Protein AF-A0A5M6DE57-F1 (afdb_monomer)

Structure (mmCIF, N/CA/C/O backbone):
data_AF-A0A5M6DE57-F1
#
_entry.id   AF-A0A5M6DE57-F1
#
loop_
_atom_site.group_PDB
_atom_site.id
_atom_site.type_symbol
_atom_site.label_atom_id
_atom_site.label_alt_id
_atom_site.label_comp_id
_atom_site.label_asym_id
_atom_site.label_entity_id
_atom_site.label_seq_id
_atom_site.pdbx_PDB_ins_code
_atom_site.Cartn_x
_atom_site.Cartn_y
_atom_site.Cartn_z
_atom_site.occupancy
_atom_site.B_iso_or_equiv
_atom_site.auth_seq_id
_atom_site.auth_comp_id
_atom_site.auth_asym_id
_atom_site.auth_atom_id
_atom_site.pdbx_PDB_model_num
ATOM 1 N N . MET A 1 1 ? -2.656 3.509 -21.175 1.00 45.12 1 MET A N 1
ATOM 2 C CA . MET A 1 1 ? -3.261 4.315 -20.098 1.00 45.12 1 MET A CA 1
ATOM 3 C C . MET A 1 1 ? -2.292 5.443 -19.796 1.00 45.12 1 MET A C 1
ATOM 5 O O . MET A 1 1 ? -1.162 5.148 -19.448 1.00 45.12 1 MET A O 1
ATOM 9 N N . SER A 1 2 ? -2.658 6.703 -20.026 1.00 49.31 2 SER A N 1
ATOM 10 C CA . SER A 1 2 ? -1.842 7.849 -19.600 1.00 49.31 2 SER A CA 1
ATOM 11 C C . SER A 1 2 ? -2.349 8.304 -18.232 1.00 49.31 2 SER A C 1
ATOM 13 O O . SER A 1 2 ? -3.109 9.267 -18.145 1.00 49.31 2 SER A O 1
ATOM 15 N N . GLY A 1 3 ? -2.027 7.536 -17.189 1.00 55.81 3 GLY A N 1
ATOM 16 C CA . GLY A 1 3 ? -2.206 8.003 -15.816 1.00 55.81 3 GLY A CA 1
ATOM 17 C C . GLY A 1 3 ? -1.239 9.155 -15.557 1.00 55.81 3 GLY A C 1
ATOM 18 O O . GLY A 1 3 ? -0.131 9.168 -16.098 1.00 55.81 3 GLY A O 1
ATOM 19 N N . GLU A 1 4 ? -1.662 10.146 -14.780 1.00 71.19 4 GLU A N 1
ATOM 20 C CA . GLU A 1 4 ? -0.727 11.144 -14.270 1.00 71.19 4 GLU A CA 1
ATOM 21 C C . GLU A 1 4 ? 0.318 10.423 -13.404 1.00 71.19 4 GLU A C 1
ATOM 23 O O . GLU A 1 4 ? -0.006 9.556 -12.593 1.00 71.19 4 GLU A O 1
ATOM 28 N N . TYR A 1 5 ? 1.597 10.714 -13.638 1.00 80.94 5 TYR A N 1
ATOM 29 C CA . TYR A 1 5 ? 2.682 10.108 -12.875 1.00 80.94 5 TYR A CA 1
ATOM 30 C C . TYR A 1 5 ? 2.663 10.639 -11.437 1.00 80.94 5 TYR A C 1
ATOM 32 O O . TYR A 1 5 ? 2.734 11.852 -11.219 1.00 80.94 5 TYR A O 1
ATOM 40 N N . HIS A 1 6 ? 2.615 9.738 -10.453 1.00 84.69 6 HIS A N 1
ATOM 41 C CA . HIS A 1 6 ? 2.599 10.084 -9.028 1.00 84.69 6 HIS A CA 1
ATOM 42 C C . HIS A 1 6 ? 3.689 9.373 -8.216 1.00 84.69 6 HIS A C 1
ATOM 44 O O . HIS A 1 6 ? 3.576 9.263 -6.992 1.00 84.69 6 HIS A O 1
ATOM 50 N N . GLY A 1 7 ? 4.772 8.950 -8.873 1.00 89.31 7 GLY A N 1
ATOM 51 C CA . GLY A 1 7 ? 5.960 8.411 -8.209 1.00 89.31 7 GLY A CA 1
ATOM 52 C C . GLY A 1 7 ? 6.068 6.891 -8.207 1.00 89.31 7 GLY A C 1
ATOM 53 O O . GLY A 1 7 ? 6.977 6.376 -7.565 1.00 89.31 7 GLY A O 1
ATOM 54 N N . TRP A 1 8 ? 5.143 6.182 -8.861 1.00 94.19 8 TRP A N 1
ATOM 55 C CA . TRP A 1 8 ? 5.305 4.756 -9.122 1.00 94.19 8 TRP A CA 1
ATOM 56 C C . TRP A 1 8 ? 5.952 4.564 -10.488 1.00 94.19 8 TRP A C 1
ATOM 58 O O . TRP A 1 8 ? 5.371 4.961 -11.503 1.00 94.19 8 TRP A O 1
ATOM 68 N N . ASP A 1 9 ? 7.122 3.940 -10.489 1.00 93.75 9 ASP A N 1
ATOM 69 C CA . ASP A 1 9 ? 7.890 3.596 -11.681 1.00 93.75 9 ASP A CA 1
ATOM 70 C C . ASP A 1 9 ? 7.661 2.125 -12.046 1.00 93.75 9 ASP A C 1
ATOM 72 O O . ASP A 1 9 ? 7.670 1.255 -11.175 1.00 93.75 9 ASP A O 1
ATOM 76 N N . GLU A 1 10 ? 7.434 1.847 -13.329 1.00 93.75 10 GLU A N 1
ATOM 77 C CA . GLU A 1 10 ? 7.250 0.487 -13.841 1.00 93.75 10 GLU A CA 1
ATOM 78 C C . GLU A 1 10 ? 8.607 -0.226 -13.955 1.00 93.75 10 GLU A C 1
ATOM 80 O O . GLU A 1 10 ? 9.536 0.254 -14.609 1.00 93.75 10 GLU A O 1
ATOM 85 N N . GLU A 1 11 ? 8.714 -1.397 -13.334 1.00 92.25 11 GLU A N 1
ATOM 86 C CA . GLU A 1 11 ? 9.887 -2.266 -13.338 1.00 92.25 11 GLU A CA 1
ATOM 87 C C . GLU A 1 11 ? 9.487 -3.699 -13.730 1.00 92.25 11 GLU A C 1
ATOM 89 O O . GLU A 1 11 ? 9.280 -4.582 -12.890 1.00 92.25 11 GLU A O 1
ATOM 94 N N . GLY A 1 12 ? 9.383 -3.945 -15.039 1.00 89.75 12 GLY A N 1
ATOM 95 C CA . GLY A 1 12 ? 8.921 -5.231 -15.564 1.00 89.75 12 GLY A CA 1
ATOM 96 C C . GLY A 1 12 ? 7.452 -5.461 -15.214 1.00 89.75 12 GLY A C 1
ATOM 97 O O . GLY A 1 12 ? 6.614 -4.631 -15.538 1.00 89.75 12 GLY A O 1
ATOM 98 N N . ASP A 1 13 ? 7.147 -6.565 -14.532 1.00 89.56 13 ASP A N 1
ATOM 99 C CA . ASP A 1 13 ? 5.774 -6.888 -14.107 1.00 89.56 13 ASP A CA 1
ATOM 100 C C . ASP A 1 13 ? 5.357 -6.197 -12.791 1.00 89.56 13 ASP A C 1
ATOM 102 O O . ASP A 1 13 ? 4.237 -6.384 -12.310 1.00 89.56 13 ASP A O 1
ATOM 106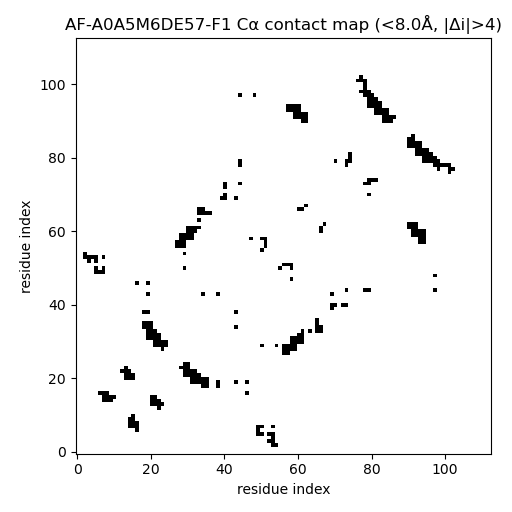 N N . HIS A 1 14 ? 6.258 -5.417 -12.186 1.00 94.06 14 HIS A N 1
ATOM 107 C CA . HIS A 1 14 ? 6.038 -4.736 -10.912 1.00 94.06 14 HIS A CA 1
ATOM 108 C C . HIS A 1 14 ? 6.131 -3.223 -11.074 1.00 94.06 14 HIS A C 1
ATOM 110 O O . HIS A 1 14 ? 6.615 -2.697 -12.071 1.00 94.06 14 HIS A O 1
ATOM 116 N N . TRP A 1 15 ? 5.680 -2.523 -10.047 1.00 95.88 15 TRP A N 1
ATOM 117 C CA . TRP A 1 15 ? 5.806 -1.089 -9.887 1.00 95.88 15 TRP A CA 1
ATOM 118 C C . TRP A 1 15 ? 6.510 -0.802 -8.570 1.00 95.88 15 TRP A C 1
ATOM 120 O O . TRP A 1 15 ? 6.297 -1.502 -7.573 1.00 95.88 15 TRP A O 1
ATOM 130 N N . ARG A 1 16 ? 7.325 0.250 -8.548 1.00 95.75 16 ARG A N 1
ATOM 131 C CA . ARG A 1 16 ? 8.080 0.648 -7.364 1.00 95.75 16 ARG A CA 1
ATOM 132 C C . ARG A 1 16 ? 7.848 2.110 -7.001 1.00 95.75 16 ARG A C 1
ATOM 134 O O . ARG A 1 16 ? 7.873 2.982 -7.861 1.00 95.75 16 ARG A O 1
ATOM 141 N N . PHE A 1 17 ? 7.653 2.367 -5.710 1.00 94.94 17 PHE A N 1
ATOM 142 C CA . PHE A 1 17 ? 7.647 3.696 -5.098 1.00 94.94 17 PHE A CA 1
ATOM 143 C C . PHE A 1 17 ? 8.662 3.694 -3.954 1.00 94.94 17 PHE A C 1
ATOM 145 O O . PHE A 1 17 ? 8.385 3.171 -2.874 1.00 94.94 17 PHE A O 1
ATOM 152 N N . ALA A 1 18 ? 9.846 4.269 -4.176 1.00 92.12 18 ALA A N 1
ATOM 153 C CA . ALA A 1 18 ? 10.985 4.112 -3.263 1.00 92.12 18 ALA A CA 1
ATOM 154 C C . ALA A 1 18 ? 11.248 2.621 -2.951 1.00 92.12 18 ALA A C 1
ATOM 156 O O . ALA A 1 18 ? 11.539 1.870 -3.873 1.00 92.12 18 ALA A O 1
ATOM 157 N N . ASP A 1 19 ? 11.114 2.178 -1.699 1.00 93.25 19 ASP A N 1
ATOM 158 C CA . ASP A 1 19 ? 11.299 0.768 -1.311 1.00 93.25 19 ASP A CA 1
ATOM 159 C C . ASP A 1 19 ? 10.004 -0.064 -1.381 1.00 93.25 19 ASP A C 1
ATOM 161 O O . ASP A 1 19 ? 10.026 -1.270 -1.142 1.00 93.25 19 ASP A O 1
ATOM 165 N N . VAL A 1 20 ? 8.867 0.567 -1.697 1.00 95.75 20 VAL A N 1
ATOM 166 C CA . VAL A 1 20 ? 7.558 -0.093 -1.762 1.00 95.75 20 VAL A CA 1
ATOM 167 C C . VAL A 1 20 ? 7.379 -0.741 -3.128 1.00 95.75 20 VAL A C 1
ATOM 169 O O . VAL A 1 20 ? 7.532 -0.080 -4.155 1.00 95.75 20 VAL A O 1
ATOM 172 N N . VAL A 1 21 ? 7.002 -2.016 -3.135 1.00 96.44 21 VAL A N 1
ATOM 173 C CA . VAL A 1 21 ? 6.741 -2.806 -4.340 1.00 96.44 21 VAL A CA 1
ATOM 174 C C . VAL A 1 21 ? 5.261 -3.158 -4.412 1.00 96.44 21 VAL A C 1
ATOM 176 O O . VAL A 1 21 ? 4.642 -3.562 -3.423 1.00 96.44 21 VAL A O 1
ATOM 179 N N . GLY A 1 22 ? 4.690 -3.007 -5.600 1.00 95.88 22 GLY A N 1
ATOM 180 C CA . GLY A 1 22 ? 3.334 -3.436 -5.893 1.00 95.88 22 GLY A CA 1
ATOM 181 C C . GLY A 1 22 ? 3.181 -3.866 -7.340 1.00 95.88 22 GLY A C 1
ATOM 182 O O . GLY A 1 22 ? 4.106 -3.755 -8.142 1.00 95.88 22 GLY A O 1
ATOM 183 N N . ARG A 1 23 ? 2.000 -4.363 -7.681 1.00 95.25 23 ARG A N 1
ATOM 184 C CA . ARG A 1 23 ? 1.666 -4.785 -9.039 1.00 95.25 23 ARG A CA 1
ATOM 185 C C . ARG A 1 23 ? 0.161 -4.727 -9.288 1.00 95.25 23 ARG A C 1
ATOM 187 O O . ARG A 1 23 ? -0.621 -4.828 -8.340 1.00 95.25 23 ARG A O 1
ATOM 194 N N . PRO A 1 24 ? -0.266 -4.656 -10.555 1.00 93.12 24 PRO A N 1
ATOM 195 C CA . PRO A 1 24 ? -1.644 -4.951 -10.916 1.00 93.12 24 PRO A CA 1
ATOM 196 C C . PRO A 1 24 ? -2.039 -6.373 -10.481 1.00 93.12 24 PRO A C 1
ATOM 198 O O . PRO A 1 24 ? -1.274 -7.337 -10.619 1.00 93.12 24 PRO A O 1
ATOM 201 N N . HIS A 1 25 ? -3.249 -6.512 -9.953 1.00 90.44 25 HIS A N 1
ATOM 202 C CA . HIS A 1 25 ? -3.825 -7.769 -9.496 1.00 90.44 25 HIS A CA 1
ATOM 203 C C . HIS A 1 25 ? -5.276 -7.888 -9.983 1.00 90.44 25 HIS A C 1
ATOM 205 O O . HIS A 1 25 ? -6.181 -7.215 -9.503 1.00 90.44 25 HIS A O 1
ATOM 211 N N . GLY A 1 26 ? -5.524 -8.757 -10.962 1.00 84.69 26 GLY A N 1
ATOM 212 C CA . GLY A 1 26 ? -6.848 -8.854 -11.581 1.00 84.69 26 GLY A CA 1
ATOM 213 C C . GLY A 1 26 ? -7.208 -7.607 -12.398 1.00 84.69 26 GLY A C 1
ATOM 214 O O . GLY A 1 26 ? -6.337 -6.978 -12.990 1.00 84.69 26 GLY A O 1
ATOM 215 N N . GLU A 1 27 ? -8.501 -7.283 -12.480 1.00 81.00 27 GLU A N 1
ATOM 216 C CA . GLU A 1 27 ? -9.001 -6.263 -13.418 1.00 81.00 27 GLU A CA 1
ATOM 217 C C . GLU A 1 27 ? -9.030 -4.830 -12.864 1.00 81.00 27 GLU A C 1
ATOM 219 O O . GLU A 1 27 ? -9.155 -3.886 -13.641 1.00 81.00 27 GLU A O 1
ATOM 224 N N . SER A 1 28 ? -9.010 -4.627 -11.542 1.00 89.12 28 SER A N 1
ATOM 225 C CA . SER A 1 28 ? -9.190 -3.286 -10.944 1.00 89.12 28 SER A CA 1
ATOM 226 C C . SER A 1 28 ? -8.611 -3.163 -9.531 1.00 89.12 28 SER A C 1
ATOM 228 O O . SER A 1 28 ? -9.178 -2.461 -8.680 1.00 89.12 28 SER A O 1
ATOM 230 N N . VAL A 1 29 ? -7.532 -3.896 -9.256 1.00 92.69 29 VAL A N 1
ATOM 231 C CA . VAL A 1 29 ? -6.821 -3.838 -7.980 1.00 92.69 29 VAL A CA 1
ATOM 232 C C . VAL A 1 29 ? -5.341 -3.618 -8.243 1.00 92.69 29 VAL A C 1
ATOM 234 O O . VAL A 1 29 ? -4.709 -4.386 -8.964 1.00 92.69 29 VAL A O 1
ATOM 237 N 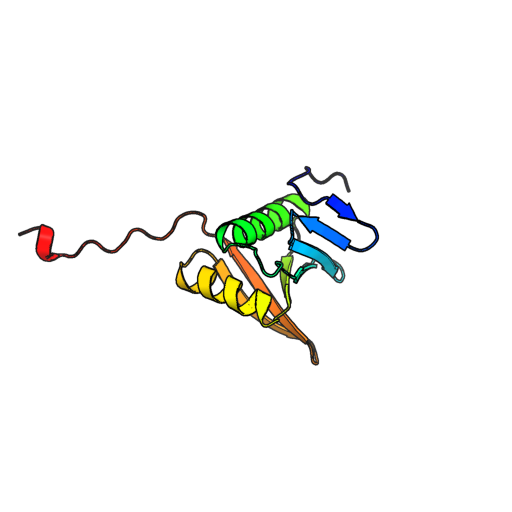N . PHE A 1 30 ? -4.771 -2.633 -7.560 1.00 95.06 30 PHE A N 1
ATOM 238 C CA . PHE A 1 30 ? -3.334 -2.511 -7.409 1.00 95.06 30 PHE A CA 1
ATOM 239 C C . PHE A 1 30 ? -2.936 -3.065 -6.039 1.00 95.06 30 PHE A C 1
ATOM 241 O O . PHE A 1 30 ? -3.350 -2.552 -4.994 1.00 95.06 30 PHE A O 1
ATOM 248 N N . LEU A 1 31 ? -2.157 -4.143 -6.050 1.00 95.94 31 LEU A N 1
ATOM 249 C CA . LEU A 1 31 ? -1.731 -4.866 -4.861 1.00 95.94 31 LEU A CA 1
ATOM 250 C C . LEU A 1 31 ? -0.344 -4.390 -4.437 1.00 95.94 31 LEU A C 1
ATOM 252 O O . LEU A 1 31 ? 0.621 -4.534 -5.183 1.00 95.94 31 LEU A O 1
ATOM 256 N N . ILE A 1 32 ? -0.233 -3.868 -3.220 1.00 96.81 32 ILE A N 1
ATOM 257 C CA . ILE A 1 32 ? 1.048 -3.617 -2.562 1.00 96.81 32 ILE A CA 1
ATOM 258 C C . ILE A 1 32 ? 1.501 -4.918 -1.903 1.00 96.81 32 ILE A C 1
ATOM 260 O O . ILE A 1 32 ? 0.828 -5.456 -1.018 1.00 96.81 32 ILE A O 1
ATOM 264 N N . GLU A 1 33 ? 2.652 -5.414 -2.333 1.00 95.69 33 GLU A N 1
ATOM 265 C CA . GLU A 1 33 ? 3.189 -6.702 -1.901 1.00 95.69 33 GLU A CA 1
ATOM 266 C C . GLU A 1 33 ? 4.133 -6.541 -0.714 1.00 95.69 33 GLU A C 1
ATOM 268 O O . GLU A 1 33 ? 4.037 -7.280 0.267 1.00 95.69 33 GLU A O 1
ATOM 273 N N . ASP A 1 34 ? 4.993 -5.524 -0.757 1.00 95.56 34 ASP A N 1
ATOM 274 C CA . ASP A 1 34 ? 5.958 -5.241 0.300 1.00 95.56 34 ASP A CA 1
ATOM 275 C C . ASP A 1 34 ? 6.181 -3.736 0.435 1.00 95.56 34 ASP A C 1
ATOM 277 O O . ASP A 1 34 ? 6.450 -3.039 -0.542 1.00 95.56 34 ASP A O 1
ATOM 281 N N . PHE A 1 35 ? 6.085 -3.221 1.660 1.00 94.69 35 PHE A N 1
ATOM 282 C CA . PHE A 1 35 ? 6.493 -1.851 1.956 1.00 94.69 35 PHE A CA 1
ATOM 283 C C . PHE A 1 35 ? 8.005 -1.685 2.102 1.00 94.69 35 PHE A C 1
ATOM 285 O O . PHE A 1 35 ? 8.468 -0.551 2.044 1.00 94.69 35 PHE A O 1
ATOM 292 N N . GLY A 1 36 ? 8.765 -2.755 2.330 1.00 91.19 36 GLY A N 1
ATOM 293 C CA . GLY A 1 36 ? 10.190 -2.699 2.642 1.00 91.19 36 GLY A CA 1
ATOM 294 C C . GLY A 1 36 ? 10.473 -2.484 4.136 1.00 91.19 36 GLY A C 1
ATOM 295 O O . GLY A 1 36 ? 9.737 -1.812 4.866 1.00 91.19 36 GLY A O 1
ATOM 296 N N . GLY A 1 37 ? 11.572 -3.069 4.623 1.00 88.12 37 GLY A N 1
ATOM 297 C CA . GLY A 1 37 ? 11.872 -3.161 6.060 1.00 88.12 37 GLY A CA 1
ATOM 298 C C . GLY A 1 37 ? 12.150 -1.823 6.761 1.00 88.12 37 GLY A C 1
ATOM 299 O O . GLY A 1 37 ? 11.804 -1.657 7.940 1.00 88.12 37 GLY A O 1
ATOM 300 N N . GLU A 1 38 ? 12.737 -0.863 6.042 1.00 89.69 38 GLU A N 1
ATOM 301 C CA . GLU A 1 38 ? 13.126 0.458 6.562 1.00 89.69 38 GLU A CA 1
ATOM 302 C C . GLU A 1 38 ? 12.056 1.540 6.350 1.00 89.69 38 GLU A C 1
ATOM 304 O O . GLU A 1 38 ? 12.180 2.660 6.853 1.00 89.69 38 GLU A O 1
ATOM 309 N N . THR A 1 39 ? 10.957 1.199 5.678 1.00 93.50 39 THR A N 1
ATOM 310 C CA . THR A 1 39 ? 9.893 2.146 5.352 1.00 93.50 39 THR A CA 1
ATOM 311 C C . THR A 1 39 ? 9.188 2.655 6.601 1.00 93.50 39 THR A C 1
ATOM 313 O O . THR A 1 39 ? 8.689 1.900 7.442 1.00 93.50 39 THR A O 1
ATOM 316 N N . SER A 1 40 ? 9.112 3.979 6.728 1.00 93.25 40 SER A N 1
ATOM 317 C CA . SER A 1 40 ? 8.363 4.631 7.801 1.00 93.25 40 SER A CA 1
ATOM 318 C C . SER A 1 40 ? 6.852 4.632 7.520 1.00 93.25 40 SER A C 1
ATOM 320 O O . SER A 1 40 ? 6.435 4.629 6.360 1.00 93.25 40 SER A O 1
ATOM 322 N N . PRO A 1 41 ? 5.990 4.759 8.551 1.00 92.81 41 PRO A N 1
ATOM 323 C CA . PRO A 1 41 ? 4.542 4.856 8.344 1.00 92.81 41 PRO A CA 1
ATOM 324 C C . PRO A 1 41 ? 4.131 5.981 7.382 1.00 92.81 41 PRO A C 1
ATOM 326 O O . PRO A 1 41 ? 3.210 5.814 6.592 1.00 92.81 41 PRO A O 1
ATOM 329 N N . ARG A 1 42 ? 4.830 7.126 7.399 1.00 91.56 42 ARG A N 1
ATOM 330 C CA . ARG A 1 42 ? 4.538 8.235 6.476 1.00 91.56 42 ARG A CA 1
ATOM 331 C C . ARG A 1 42 ? 4.886 7.903 5.028 1.00 91.56 42 ARG A C 1
ATOM 333 O O . ARG A 1 42 ? 4.132 8.290 4.144 1.00 91.56 42 ARG A O 1
ATOM 340 N N . GLN A 1 43 ? 6.000 7.212 4.793 1.00 94.00 43 GLN A N 1
ATOM 341 C CA . GLN A 1 43 ? 6.371 6.760 3.451 1.00 94.00 43 GLN A CA 1
ATOM 342 C C . GLN A 1 43 ? 5.362 5.735 2.931 1.00 94.00 43 GLN A C 1
ATOM 344 O O . GLN A 1 43 ? 4.869 5.904 1.822 1.00 94.00 43 GLN A O 1
ATOM 349 N N . ALA A 1 44 ? 4.961 4.764 3.761 1.00 94.69 44 ALA A N 1
ATOM 350 C CA . ALA A 1 44 ? 3.908 3.809 3.413 1.00 94.69 44 ALA A CA 1
ATOM 351 C C . ALA A 1 44 ? 2.583 4.513 3.066 1.00 94.69 44 ALA A C 1
ATOM 353 O O . ALA A 1 44 ? 1.969 4.218 2.044 1.00 94.69 44 ALA A O 1
ATOM 354 N N . LEU A 1 45 ? 2.171 5.508 3.863 1.00 94.56 45 LEU A N 1
ATOM 355 C CA . LEU A 1 45 ? 0.979 6.311 3.578 1.00 94.56 45 LEU A CA 1
ATOM 356 C C . LEU A 1 45 ? 1.096 7.072 2.250 1.00 94.56 45 LEU A C 1
ATOM 358 O O . LEU A 1 45 ? 0.135 7.116 1.486 1.00 94.56 45 LEU A O 1
ATOM 362 N N . SER A 1 46 ? 2.267 7.653 1.971 1.00 94.62 46 SER A N 1
ATOM 363 C CA . SER A 1 46 ? 2.536 8.352 0.712 1.00 94.62 46 SER A CA 1
ATOM 364 C C . SER A 1 46 ? 2.453 7.406 -0.481 1.00 94.62 46 SER A C 1
ATOM 366 O O . SER A 1 46 ? 1.822 7.760 -1.469 1.00 94.62 46 SER A O 1
ATOM 368 N N . ALA A 1 47 ? 3.026 6.205 -0.376 1.00 95.62 47 ALA A N 1
ATOM 369 C CA . ALA A 1 47 ? 2.972 5.200 -1.432 1.00 95.62 47 ALA A CA 1
ATOM 370 C C . ALA A 1 47 ? 1.524 4.782 -1.730 1.00 95.62 47 ALA A C 1
ATOM 372 O O . ALA A 1 47 ? 1.118 4.780 -2.891 1.00 95.62 47 ALA A O 1
ATOM 373 N N . ILE A 1 48 ? 0.717 4.529 -0.688 1.00 95.12 48 ILE A N 1
ATOM 374 C CA . ILE A 1 48 ? -0.719 4.227 -0.825 1.00 95.12 48 ILE A CA 1
ATOM 375 C C . ILE A 1 48 ? -1.449 5.379 -1.526 1.00 95.12 48 ILE A C 1
ATOM 377 O O . ILE A 1 48 ? -2.183 5.147 -2.480 1.00 95.12 48 ILE A O 1
ATOM 381 N N . MET A 1 49 ? -1.250 6.625 -1.088 1.00 93.81 49 MET A N 1
ATOM 382 C CA . MET A 1 49 ? -1.909 7.787 -1.699 1.00 93.81 49 MET A CA 1
ATOM 383 C C . MET A 1 49 ? -1.511 7.980 -3.162 1.00 93.81 49 MET A C 1
ATOM 385 O O . MET A 1 49 ? -2.372 8.235 -4.002 1.00 93.81 49 MET A O 1
ATOM 389 N N . SER A 1 50 ? -0.220 7.846 -3.463 1.00 94.31 50 SER A N 1
ATOM 390 C CA . SER A 1 50 ? 0.297 7.904 -4.827 1.00 94.31 50 SER A CA 1
ATOM 391 C C . SER A 1 50 ? -0.279 6.787 -5.693 1.00 94.31 50 SER A C 1
ATOM 393 O O . SER A 1 50 ? -0.654 7.051 -6.831 1.00 94.31 50 SER A O 1
ATOM 395 N N . ALA A 1 51 ? -0.430 5.573 -5.154 1.00 93.50 51 ALA A N 1
ATOM 396 C CA . ALA A 1 51 ? -1.046 4.458 -5.873 1.00 93.50 51 ALA A CA 1
ATOM 397 C C . ALA A 1 51 ? -2.525 4.744 -6.174 1.00 93.50 51 ALA A C 1
ATOM 399 O O . ALA A 1 51 ? -2.966 4.595 -7.312 1.00 93.50 51 ALA A O 1
ATOM 400 N N . MET A 1 52 ? -3.278 5.238 -5.181 1.00 91.62 52 MET A N 1
ATOM 401 C CA . MET A 1 52 ? -4.680 5.639 -5.361 1.00 91.62 52 MET A CA 1
ATOM 402 C C . MET A 1 52 ? -4.839 6.706 -6.455 1.00 91.62 52 MET A C 1
ATOM 404 O O . MET A 1 52 ? -5.809 6.665 -7.207 1.00 91.62 52 MET A O 1
ATOM 408 N N . ALA A 1 53 ? -3.905 7.658 -6.543 1.00 90.75 53 ALA A N 1
ATOM 409 C CA . ALA A 1 53 ? -3.933 8.715 -7.551 1.00 90.75 53 ALA A CA 1
ATOM 410 C C . ALA A 1 53 ? -3.558 8.206 -8.955 1.00 90.75 53 ALA A C 1
ATOM 412 O O . ALA A 1 53 ? -4.244 8.533 -9.922 1.00 90.75 53 ALA A O 1
ATOM 413 N N . GLN A 1 54 ? -2.501 7.392 -9.060 1.00 91.50 54 GLN A N 1
ATOM 414 C CA . GLN A 1 54 ? -1.939 6.938 -10.338 1.00 91.50 54 GLN A CA 1
ATOM 415 C C . GLN A 1 54 ? -2.781 5.874 -11.023 1.00 91.50 54 GLN A C 1
ATOM 417 O O . GLN A 1 54 ? -3.022 5.969 -12.225 1.00 91.50 54 GLN A O 1
ATOM 422 N N . PHE A 1 55 ? -3.235 4.875 -10.270 1.00 88.94 55 PHE A N 1
ATOM 423 C CA . PHE A 1 55 ? -3.946 3.739 -10.848 1.00 88.94 55 PHE A CA 1
ATOM 424 C C . PHE A 1 55 ? -5.458 3.955 -10.854 1.00 88.94 55 PHE A C 1
ATOM 426 O O . PHE A 1 55 ? -6.145 3.379 -11.685 1.00 88.94 55 PHE A O 1
ATOM 433 N N . GLN A 1 56 ? -5.988 4.804 -9.961 1.00 85.44 56 GLN A N 1
ATOM 434 C CA . GLN A 1 56 ? -7.437 5.011 -9.780 1.00 85.44 56 GLN A CA 1
ATOM 435 C C . GLN A 1 56 ? -8.212 3.700 -9.524 1.00 85.44 56 GLN A C 1
ATOM 437 O O . GLN A 1 56 ? -9.432 3.631 -9.673 1.00 85.44 56 GLN A O 1
ATOM 442 N N . GLU A 1 57 ? -7.487 2.665 -9.105 1.00 85.50 57 GLU A N 1
ATOM 443 C CA . GLU A 1 57 ? -7.966 1.326 -8.797 1.00 85.50 57 GLU A CA 1
ATOM 444 C C . GLU A 1 57 ? -8.169 1.155 -7.290 1.00 85.50 57 GLU A C 1
ATOM 446 O O . GLU A 1 57 ? -7.798 2.005 -6.470 1.00 85.50 57 GLU A O 1
ATOM 451 N N . ARG A 1 58 ? -8.766 0.024 -6.900 1.00 91.06 58 ARG A N 1
ATOM 452 C CA . ARG A 1 58 ? -8.783 -0.375 -5.492 1.00 91.06 58 ARG A CA 1
ATOM 453 C C . ARG A 1 58 ? -7.361 -0.717 -5.076 1.00 91.06 58 ARG A C 1
ATOM 455 O O . ARG A 1 58 ? -6.666 -1.424 -5.793 1.00 91.06 58 ARG A O 1
ATOM 462 N N . ILE A 1 59 ? -6.937 -0.229 -3.918 1.00 95.38 59 ILE A N 1
ATOM 463 C CA . ILE A 1 59 ? -5.626 -0.582 -3.378 1.00 95.38 59 ILE A CA 1
ATOM 464 C C . ILE A 1 59 ? -5.811 -1.692 -2.359 1.00 95.38 59 ILE A C 1
ATOM 466 O O . ILE A 1 59 ? -6.595 -1.547 -1.416 1.00 95.38 59 ILE A O 1
ATOM 470 N N . GLU A 1 60 ? -5.070 -2.774 -2.539 1.00 96.00 60 GLU A N 1
ATOM 471 C CA . GLU A 1 60 ? -4.981 -3.870 -1.584 1.00 96.00 60 GLU A CA 1
ATOM 472 C C . GLU A 1 60 ? -3.543 -4.019 -1.096 1.00 96.00 60 GLU A C 1
ATOM 474 O O . GLU A 1 60 ? -2.597 -3.594 -1.757 1.00 96.00 60 GLU A O 1
ATOM 479 N N . VAL A 1 61 ? -3.368 -4.583 0.094 1.00 96.62 61 VAL A N 1
ATOM 480 C CA . VAL A 1 61 ? -2.053 -4.805 0.700 1.00 96.62 61 VAL A CA 1
ATOM 481 C C . VAL A 1 61 ? -1.981 -6.234 1.208 1.00 96.62 61 VAL A C 1
ATOM 483 O O . VAL A 1 61 ? -2.848 -6.645 1.979 1.00 96.62 61 VAL A O 1
ATOM 486 N N .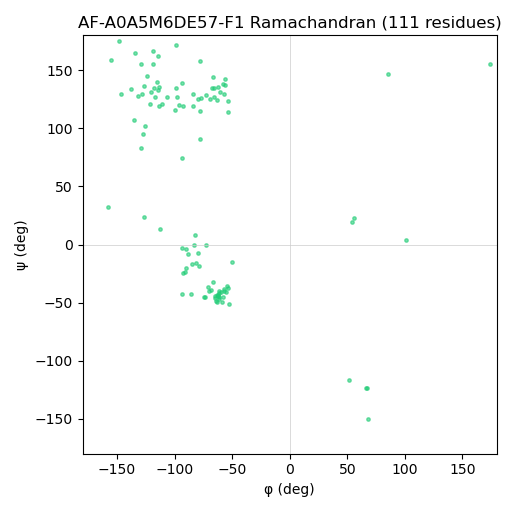 VAL A 1 62 ? -0.942 -6.975 0.826 1.00 95.94 62 VAL A N 1
ATOM 487 C CA . VAL A 1 62 ? -0.695 -8.335 1.333 1.00 95.94 62 VAL A CA 1
ATOM 488 C C . VAL A 1 62 ? -0.457 -8.307 2.841 1.00 95.94 62 VAL A C 1
ATOM 490 O O . VAL A 1 62 ? 0.318 -7.482 3.340 1.00 95.94 62 VAL A O 1
ATOM 493 N N . LYS A 1 63 ? -1.072 -9.237 3.580 1.00 94.44 63 LYS A N 1
ATOM 494 C CA . LYS A 1 63 ? -0.766 -9.437 4.999 1.00 94.44 63 LYS A CA 1
ATOM 495 C C . LYS A 1 63 ? 0.540 -10.213 5.170 1.00 94.44 63 LYS A C 1
ATOM 497 O O . LYS A 1 63 ? 0.565 -11.435 5.229 1.00 94.44 63 LYS A O 1
ATOM 502 N N . SER A 1 64 ? 1.637 -9.474 5.267 1.00 92.56 64 SER A N 1
ATOM 503 C CA . SER A 1 64 ? 2.954 -9.975 5.678 1.00 92.56 64 SER A CA 1
ATOM 504 C C . SER A 1 64 ? 3.369 -9.342 7.007 1.00 92.56 64 SER A C 1
ATOM 506 O O . SER A 1 64 ? 2.837 -8.294 7.378 1.00 92.56 64 SER A O 1
ATOM 508 N N . ASP A 1 65 ? 4.342 -9.910 7.724 1.00 88.62 65 ASP A N 1
ATOM 509 C CA . ASP A 1 65 ? 4.825 -9.342 8.998 1.00 88.62 65 ASP A CA 1
ATOM 510 C C . ASP A 1 65 ? 5.284 -7.879 8.847 1.00 88.62 65 ASP A C 1
ATOM 512 O O . ASP A 1 65 ? 4.979 -7.017 9.681 1.00 88.62 65 ASP A O 1
ATOM 516 N N . CYS A 1 66 ? 5.980 -7.576 7.743 1.00 87.25 66 CYS A N 1
ATOM 517 C CA . CYS A 1 66 ? 6.446 -6.227 7.422 1.00 87.25 66 CYS A CA 1
ATOM 518 C C . CYS A 1 66 ? 5.267 -5.266 7.222 1.00 87.25 66 CYS A C 1
ATOM 520 O O . CYS A 1 66 ? 5.212 -4.195 7.842 1.00 87.25 66 CYS A O 1
ATOM 522 N N . ASN A 1 67 ? 4.288 -5.676 6.411 1.00 94.44 67 ASN A N 1
ATOM 523 C CA . ASN A 1 67 ? 3.148 -4.837 6.068 1.00 94.44 67 ASN A CA 1
ATOM 524 C C . ASN A 1 67 ? 2.213 -4.639 7.257 1.00 94.44 67 ASN A C 1
ATOM 526 O O . ASN A 1 67 ? 1.772 -3.517 7.510 1.00 94.44 67 ASN A O 1
ATOM 530 N N . THR A 1 68 ? 1.985 -5.696 8.038 1.00 94.12 68 THR A N 1
ATOM 531 C CA . THR A 1 68 ? 1.168 -5.684 9.260 1.00 94.12 68 THR A CA 1
ATOM 532 C C . THR A 1 68 ? 1.630 -4.589 10.203 1.00 94.12 68 THR A C 1
ATOM 534 O O . THR A 1 68 ? 0.848 -3.712 10.571 1.00 94.12 68 THR A O 1
ATOM 537 N N . ARG A 1 69 ? 2.937 -4.547 10.495 1.00 93.25 69 ARG A N 1
ATOM 538 C CA . ARG A 1 69 ? 3.539 -3.537 11.374 1.00 93.25 69 ARG A CA 1
ATOM 539 C C . ARG A 1 69 ? 3.215 -2.104 10.942 1.00 93.25 69 ARG A C 1
ATOM 541 O O . ARG A 1 69 ? 3.080 -1.223 11.793 1.00 93.25 69 ARG A O 1
ATOM 548 N N . LEU A 1 70 ? 3.168 -1.827 9.639 1.00 94.62 70 LEU A N 1
ATOM 549 C CA . LEU A 1 70 ? 2.929 -0.480 9.111 1.00 94.62 70 LEU A CA 1
ATOM 550 C C . LEU A 1 70 ? 1.439 -0.158 9.003 1.00 94.62 70 LEU A C 1
ATOM 552 O O . LEU A 1 70 ? 1.029 0.932 9.406 1.00 94.62 70 LEU A O 1
ATOM 556 N N . ILE A 1 71 ? 0.629 -1.104 8.532 1.00 95.00 71 ILE A N 1
ATOM 557 C CA . ILE A 1 71 ? -0.824 -0.953 8.432 1.00 95.00 71 ILE A CA 1
ATOM 558 C C . ILE A 1 71 ? -1.441 -0.756 9.814 1.00 95.00 71 ILE A C 1
ATOM 560 O O . ILE A 1 71 ? -2.246 0.158 9.988 1.00 95.00 71 ILE A O 1
ATOM 564 N N . GLU A 1 72 ? -1.028 -1.525 10.820 1.00 94.25 72 GLU A N 1
ATOM 565 C CA . GLU A 1 72 ? -1.511 -1.359 12.194 1.00 94.25 72 GLU A CA 1
ATOM 566 C C . GLU A 1 72 ? -1.162 0.017 12.760 1.00 94.25 72 GLU A C 1
ATOM 568 O O . GLU A 1 72 ? -2.053 0.719 13.233 1.00 94.25 72 GLU A O 1
ATOM 573 N N . LYS A 1 73 ? 0.086 0.481 12.600 1.00 93.38 73 LYS A N 1
ATOM 574 C CA . LYS A 1 73 ? 0.485 1.838 13.018 1.00 93.38 73 LYS A CA 1
ATOM 575 C C . LYS A 1 73 ? -0.358 2.924 12.352 1.00 93.38 73 LYS A C 1
ATOM 577 O O . LYS A 1 73 ? -0.719 3.914 12.990 1.00 93.38 73 LYS A O 1
ATOM 582 N N . LEU A 1 74 ? -0.670 2.765 11.066 1.00 93.12 74 LEU A N 1
ATOM 583 C CA . LEU A 1 74 ? -1.501 3.717 10.329 1.00 93.12 74 LEU A CA 1
ATOM 584 C C . LEU A 1 74 ? -2.973 3.663 10.761 1.00 93.12 74 LEU A C 1
ATOM 586 O O . LEU A 1 74 ? -3.608 4.717 10.862 1.00 93.12 74 LEU A O 1
ATOM 590 N N . LYS A 1 75 ? -3.502 2.474 11.073 1.00 92.62 75 LYS A N 1
ATOM 591 C CA . LYS A 1 75 ? -4.845 2.285 11.648 1.00 92.62 75 LYS A CA 1
ATOM 592 C C . LYS A 1 75 ? -4.948 2.927 13.030 1.00 92.62 75 LYS A C 1
ATOM 594 O O . LYS A 1 75 ? -5.866 3.709 13.268 1.00 92.62 75 LYS A O 1
ATOM 599 N N . GLU A 1 76 ? -3.989 2.664 13.916 1.00 91.19 76 GLU A N 1
ATOM 600 C CA . GLU A 1 76 ? -3.921 3.243 15.266 1.00 91.19 76 GLU A CA 1
ATOM 601 C C . GLU A 1 76 ? -3.847 4.773 15.227 1.00 91.19 76 GLU A C 1
ATOM 603 O O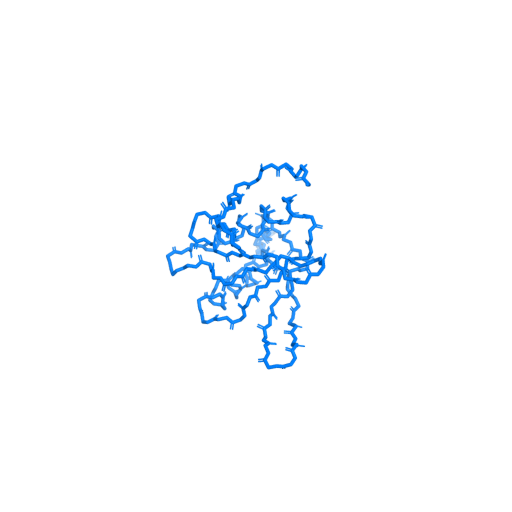 . GLU A 1 76 ? -4.542 5.463 15.975 1.00 91.19 76 GLU A O 1
ATOM 608 N N . ALA A 1 77 ? -3.067 5.324 14.293 1.00 87.94 77 ALA A N 1
ATOM 609 C CA . ALA A 1 77 ? -2.979 6.763 14.063 1.00 87.94 77 ALA A CA 1
ATOM 610 C C . ALA A 1 77 ? -4.226 7.362 13.377 1.00 87.94 77 ALA A C 1
ATOM 612 O O . ALA A 1 77 ? -4.257 8.572 13.128 1.00 87.94 77 ALA A O 1
ATOM 613 N N . SER A 1 78 ? -5.239 6.541 13.065 1.00 88.06 78 SER A N 1
ATOM 614 C CA . SER A 1 78 ? -6.434 6.899 12.287 1.00 88.06 78 SER A CA 1
ATOM 615 C C . SER A 1 78 ? -6.119 7.487 10.906 1.00 88.06 78 SER A C 1
ATOM 617 O O . SER A 1 78 ? -6.935 8.203 10.339 1.00 88.06 78 SER A O 1
ATOM 619 N N . MET A 1 79 ? -4.938 7.199 10.354 1.00 90.00 79 MET A N 1
ATOM 620 C CA . MET A 1 79 ? -4.519 7.669 9.029 1.00 90.00 79 MET A CA 1
ATOM 621 C C . MET A 1 79 ? -5.023 6.768 7.903 1.00 90.00 79 MET A C 1
ATOM 623 O O . MET A 1 79 ? -5.043 7.183 6.747 1.00 90.00 79 MET A O 1
ATOM 627 N N . LEU A 1 80 ? -5.441 5.545 8.226 1.00 92.38 80 LEU A N 1
ATOM 628 C CA . LEU A 1 80 ? -5.873 4.557 7.250 1.00 92.38 80 LEU A CA 1
ATOM 629 C C . LEU A 1 80 ? -7.123 3.829 7.742 1.00 92.38 80 LEU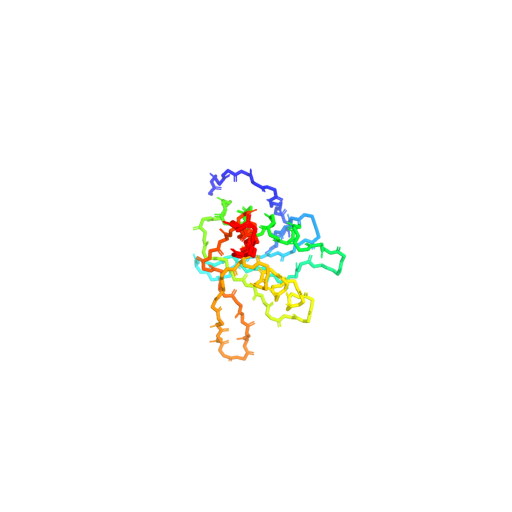 A C 1
ATOM 631 O O . LEU A 1 80 ? -7.189 3.387 8.890 1.00 92.38 80 LEU A O 1
ATOM 635 N N . ARG A 1 81 ? -8.113 3.693 6.861 1.00 92.06 81 ARG A N 1
ATOM 636 C CA . ARG A 1 81 ? -9.253 2.792 7.043 1.00 92.06 81 ARG A CA 1
ATOM 637 C C . ARG A 1 81 ? -9.070 1.612 6.110 1.00 92.06 81 ARG A C 1
ATOM 639 O O . ARG A 1 81 ? -8.893 1.810 4.912 1.00 92.06 81 ARG A O 1
ATOM 646 N N . VAL A 1 82 ? -9.138 0.409 6.663 1.00 94.88 82 VAL A N 1
ATOM 647 C CA . VAL A 1 82 ? -8.968 -0.834 5.909 1.00 94.88 82 VAL A CA 1
ATOM 648 C C . VAL A 1 82 ? -10.113 -1.797 6.187 1.00 94.88 82 VAL A C 1
ATOM 650 O O . VAL A 1 82 ? -10.730 -1.721 7.252 1.00 94.88 82 VAL A O 1
ATOM 653 N N . ALA A 1 83 ? -10.366 -2.701 5.249 1.00 93.81 83 ALA A N 1
ATOM 654 C CA . ALA A 1 83 ? -11.173 -3.900 5.439 1.00 93.81 83 ALA A CA 1
ATOM 655 C C . ALA A 1 83 ? -10.287 -5.135 5.276 1.00 93.81 83 ALA A C 1
ATOM 657 O O . ALA A 1 83 ? -9.440 -5.170 4.387 1.00 93.81 83 ALA A O 1
ATOM 658 N N . ASP A 1 84 ? -10.489 -6.142 6.118 1.00 93.88 84 ASP A N 1
ATOM 659 C CA . ASP A 1 84 ? -9.869 -7.450 5.935 1.00 93.88 84 ASP A CA 1
ATOM 660 C C . ASP A 1 84 ? -10.542 -8.186 4.768 1.00 93.88 84 ASP A C 1
ATOM 662 O O . ASP A 1 84 ? -11.770 -8.296 4.714 1.00 93.88 84 ASP A O 1
ATOM 666 N N . ILE A 1 85 ? -9.730 -8.683 3.838 1.00 92.00 85 ILE A N 1
ATOM 667 C CA . ILE A 1 85 ? -10.151 -9.454 2.668 1.00 92.00 85 ILE A CA 1
ATOM 668 C C . ILE A 1 85 ? -9.464 -10.816 2.754 1.00 9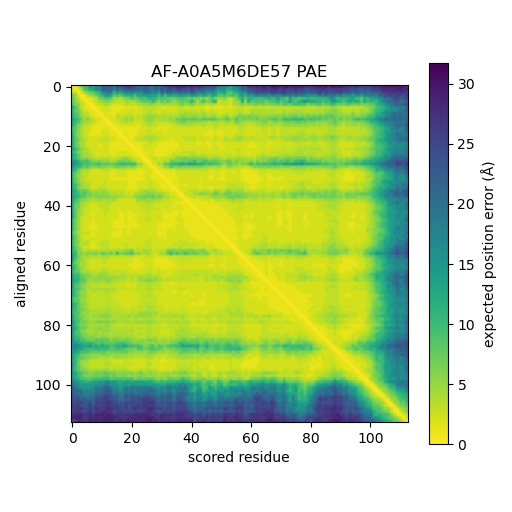2.00 85 ILE A C 1
ATOM 670 O O . ILE A 1 85 ? -8.259 -10.892 2.978 1.00 92.00 85 ILE A O 1
ATOM 674 N N . HIS A 1 86 ? -10.241 -11.881 2.583 1.00 89.88 86 HIS A N 1
ATOM 675 C CA . HIS A 1 86 ? -9.735 -13.251 2.523 1.00 89.88 86 HIS A CA 1
ATOM 676 C C . HIS A 1 86 ? -10.150 -13.826 1.170 1.00 89.88 86 HIS A C 1
ATOM 678 O O . HIS A 1 86 ? -11.347 -13.854 0.861 1.00 89.88 86 HIS A O 1
ATOM 684 N N . LEU A 1 87 ? -9.181 -14.244 0.358 1.00 82.69 87 LEU A N 1
ATOM 685 C CA . LEU A 1 87 ? -9.413 -14.816 -0.966 1.00 82.69 87 LEU A CA 1
ATOM 686 C C . LEU A 1 87 ? -8.692 -16.165 -1.057 1.00 82.69 87 LEU A C 1
ATOM 688 O O . LEU A 1 87 ? -7.505 -16.240 -1.355 1.00 82.69 87 LEU A O 1
ATOM 692 N N . GLY A 1 88 ? -9.420 -17.250 -0.790 1.00 84.94 88 GLY A N 1
ATOM 693 C CA . GLY A 1 88 ? -8.804 -18.574 -0.689 1.00 84.94 88 GLY A CA 1
ATOM 694 C C . GLY A 1 88 ? -7.866 -18.647 0.515 1.00 84.94 88 GLY A C 1
ATOM 695 O O . GLY A 1 88 ? -8.307 -18.390 1.634 1.00 84.94 88 GLY A O 1
ATOM 696 N N . ASP A 1 89 ? -6.602 -18.985 0.263 1.00 84.06 89 ASP A N 1
ATOM 697 C CA . ASP A 1 89 ? -5.550 -19.063 1.285 1.00 84.06 89 ASP A CA 1
ATOM 698 C C . ASP A 1 89 ? -4.828 -17.723 1.507 1.00 84.06 89 ASP A C 1
ATOM 700 O O . ASP A 1 89 ? -4.037 -17.595 2.441 1.00 84.06 89 ASP A O 1
ATOM 704 N N . ASP A 1 90 ? -5.105 -16.720 0.670 1.00 87.25 90 ASP A N 1
ATOM 705 C CA . ASP A 1 90 ? -4.441 -15.428 0.748 1.00 87.25 90 ASP A CA 1
ATOM 706 C C . ASP A 1 90 ? -5.242 -14.427 1.590 1.00 87.25 90 ASP A C 1
ATOM 708 O O . ASP A 1 90 ? -6.470 -14.298 1.483 1.00 87.25 90 ASP A O 1
ATOM 712 N N . GLU A 1 91 ? -4.518 -13.665 2.410 1.00 93.94 91 GLU A N 1
ATOM 713 C CA . GLU A 1 91 ? -5.076 -12.588 3.217 1.00 93.94 91 GLU A CA 1
ATOM 714 C C . GLU A 1 91 ? -4.547 -11.220 2.783 1.00 93.94 91 GLU A C 1
ATOM 716 O O . GLU A 1 91 ? -3.338 -10.987 2.672 1.00 93.94 91 GLU A O 1
ATOM 721 N N . TYR A 1 92 ? -5.473 -10.273 2.632 1.00 94.62 92 TYR A N 1
ATOM 722 C CA . TYR A 1 92 ? -5.183 -8.904 2.224 1.00 94.62 92 TYR A CA 1
ATOM 723 C C . TYR A 1 92 ? -5.918 -7.881 3.096 1.00 94.62 92 TYR A C 1
ATOM 725 O O . TYR A 1 92 ? -6.892 -8.182 3.796 1.00 94.62 92 TYR A O 1
ATOM 733 N N . TRP A 1 93 ? -5.477 -6.629 3.010 1.00 95.88 93 TRP A N 1
ATOM 734 C CA . TRP A 1 93 ? -6.238 -5.462 3.444 1.00 95.88 93 TRP A CA 1
ATOM 735 C C . TRP A 1 93 ? -6.659 -4.621 2.251 1.00 95.88 93 TRP A C 1
ATOM 737 O O . TRP A 1 93 ? -5.808 -4.069 1.561 1.00 95.88 93 TRP A O 1
ATOM 747 N N . GLY A 1 94 ? -7.963 -4.434 2.071 1.00 95.00 94 GLY A N 1
ATOM 748 C CA . GLY A 1 94 ? -8.496 -3.435 1.152 1.00 95.00 94 GLY A CA 1
ATOM 749 C C . GLY A 1 94 ? -8.463 -2.049 1.781 1.00 95.00 94 GLY A C 1
ATOM 750 O O . GLY A 1 94 ? -9.013 -1.841 2.867 1.00 95.00 94 GLY A O 1
ATOM 751 N N . ILE A 1 95 ? -7.845 -1.081 1.108 1.00 95.00 95 ILE A N 1
ATOM 752 C CA . ILE A 1 95 ? -7.803 0.309 1.562 1.00 95.00 95 ILE A CA 1
ATOM 753 C C . ILE A 1 95 ? -9.138 0.990 1.247 1.00 95.00 95 ILE A C 1
ATOM 755 O O . ILE A 1 95 ? -9.500 1.196 0.093 1.00 95.00 95 ILE A O 1
ATOM 759 N N . LEU A 1 96 ? -9.869 1.384 2.292 1.00 92.06 96 LEU A N 1
ATOM 760 C CA . LEU A 1 96 ? -11.164 2.065 2.175 1.00 92.06 96 LEU A CA 1
ATOM 761 C C . LEU A 1 96 ? -11.034 3.588 2.146 1.00 92.06 96 LEU A C 1
ATOM 763 O O . LEU A 1 96 ? -11.939 4.291 1.701 1.00 92.06 96 LEU A O 1
ATOM 767 N N . GLY A 1 97 ? -9.942 4.119 2.691 1.00 88.06 97 GLY A N 1
ATOM 768 C CA . GLY A 1 97 ? -9.698 5.551 2.697 1.00 88.06 97 GLY A CA 1
ATOM 769 C C . GLY A 1 97 ? -8.473 5.948 3.501 1.00 88.06 97 GLY A C 1
ATOM 770 O O . GLY A 1 97 ? -8.066 5.264 4.442 1.00 88.06 97 GLY A O 1
ATOM 771 N N . VAL A 1 98 ? -7.922 7.103 3.136 1.00 89.06 98 VAL A N 1
ATOM 772 C CA . VAL A 1 98 ? -6.721 7.684 3.735 1.00 89.06 98 VAL A CA 1
ATOM 773 C C . VAL A 1 98 ? -7.061 9.025 4.386 1.00 89.06 98 VAL A C 1
ATOM 775 O O . VAL A 1 98 ? -7.753 9.858 3.801 1.00 89.06 98 VAL A O 1
ATOM 778 N N . GLN A 1 99 ? -6.563 9.251 5.602 1.00 84.50 99 GLN A N 1
ATOM 779 C CA . GLN A 1 99 ? -6.594 10.543 6.285 1.00 84.50 99 GLN A CA 1
ATOM 780 C C . GLN A 1 99 ? -5.169 11.079 6.443 1.00 84.50 99 GLN A C 1
ATOM 782 O O . GLN A 1 99 ? -4.326 10.484 7.107 1.00 84.50 99 GLN A O 1
ATOM 787 N N . THR A 1 100 ? -4.906 12.248 5.858 1.00 70.38 100 THR A N 1
ATOM 788 C CA . THR A 1 100 ? -3.572 12.877 5.847 1.00 70.38 100 THR A CA 1
ATOM 789 C C . THR A 1 100 ? -3.235 13.633 7.130 1.00 70.38 100 THR A C 1
ATOM 791 O O . THR A 1 100 ? -2.074 13.952 7.384 1.00 70.38 100 THR A O 1
ATOM 794 N N . LYS A 1 101 ? -4.241 13.937 7.956 1.00 65.19 101 LYS A N 1
ATOM 795 C CA . LYS A 1 101 ? -4.078 14.625 9.238 1.00 65.19 101 LYS A CA 1
ATOM 796 C C . LYS A 1 101 ? -4.516 13.699 10.360 1.00 65.19 101 LYS A C 1
ATOM 798 O O . LYS A 1 101 ? -5.648 13.225 10.349 1.00 65.19 101 LYS A O 1
ATOM 803 N N . SER A 1 102 ? -3.644 13.500 11.350 1.00 60.72 102 SER A N 1
ATOM 804 C CA . SER A 1 102 ? -4.049 12.866 12.605 1.00 60.72 102 SER A CA 1
ATOM 805 C C . SER A 1 102 ? -5.217 13.648 13.212 1.00 60.72 102 SER A C 1
ATOM 807 O O . SER A 1 102 ? -5.169 14.886 13.216 1.00 60.72 102 SER A O 1
ATOM 809 N N . PRO A 1 103 ? -6.253 12.971 13.736 1.00 59.53 103 PRO A N 1
ATOM 810 C CA . PRO A 1 103 ? -7.353 13.658 14.390 1.00 59.53 103 PRO A CA 1
ATOM 811 C C . PRO A 1 103 ? -6.819 14.536 15.535 1.00 59.53 103 PRO A C 1
ATOM 813 O O . PRO A 1 103 ? -5.859 14.153 16.215 1.00 59.53 103 PRO A O 1
ATOM 816 N N . PRO A 1 104 ? -7.399 15.732 15.752 1.00 60.03 104 PRO A N 1
ATOM 817 C CA . PRO A 1 104 ? -6.948 16.620 16.813 1.00 60.03 104 PRO A CA 1
ATOM 818 C C . PRO A 1 104 ? -7.033 15.889 18.156 1.00 60.03 104 PRO A C 1
ATOM 820 O O . PRO A 1 104 ? -8.066 15.305 18.491 1.00 60.03 104 PRO A O 1
ATOM 823 N N . LYS A 1 105 ? -5.938 15.910 18.930 1.00 65.56 105 LYS A N 1
ATOM 824 C CA . LYS A 1 105 ? -5.927 15.355 20.290 1.00 65.56 105 LYS A CA 1
ATOM 825 C C . LYS A 1 105 ? -7.070 16.004 21.071 1.00 65.56 105 LYS A C 1
ATOM 827 O O . LYS A 1 105 ? -7.121 17.232 21.155 1.00 65.56 105 LYS A O 1
ATOM 832 N N . LYS A 1 106 ?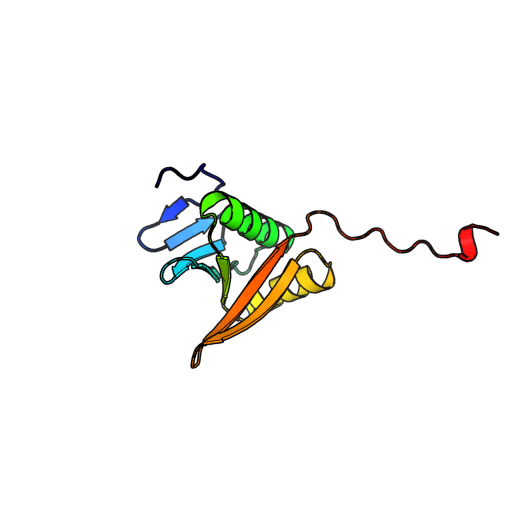 -7.979 15.191 21.626 1.00 62.91 106 LYS A N 1
ATOM 833 C CA . LYS A 1 106 ? -9.073 15.678 22.479 1.00 62.91 106 LYS A CA 1
ATOM 834 C C . LYS A 1 106 ? -8.458 16.530 23.590 1.00 62.91 106 LYS A C 1
ATOM 836 O O . LYS A 1 106 ? -7.688 16.018 24.401 1.00 62.91 106 LYS A O 1
ATOM 841 N N . GLN A 1 107 ? -8.738 17.832 23.590 1.00 65.62 107 GLN A N 1
ATOM 842 C CA . GLN A 1 107 ? -8.289 18.697 24.674 1.00 65.62 107 GLN A CA 1
ATOM 843 C C . GLN A 1 107 ? -9.008 18.262 25.959 1.00 65.62 107 GLN A C 1
ATOM 845 O O . GLN A 1 107 ? -10.213 18.000 25.913 1.00 65.62 107 GLN A O 1
ATOM 850 N N . PRO A 1 108 ? -8.305 18.142 27.098 1.00 68.12 108 PRO A N 1
ATOM 851 C CA . PRO A 1 108 ? -8.962 17.837 28.356 1.00 68.12 108 PRO A CA 1
ATOM 852 C C . PRO A 1 108 ? -9.920 18.980 28.709 1.00 68.12 108 PRO A C 1
ATOM 854 O O . PRO A 1 108 ? -9.517 20.138 28.814 1.00 68.1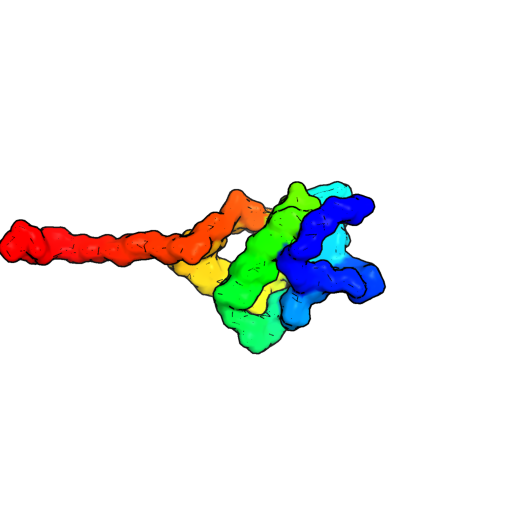2 108 PRO A O 1
ATOM 857 N N . TRP A 1 109 ? -11.186 18.619 28.908 1.00 67.31 109 TRP A N 1
ATOM 858 C CA . TRP A 1 109 ? -12.312 19.466 29.313 1.00 67.31 109 TRP A CA 1
ATOM 859 C C . TRP A 1 109 ? -12.059 20.356 30.546 1.00 67.31 109 TRP A C 1
ATOM 861 O O . TRP A 1 109 ? -12.785 21.319 30.760 1.00 67.31 109 TRP A O 1
ATOM 871 N N . TRP A 1 110 ? -11.010 20.084 31.326 1.00 68.25 110 TRP A N 1
ATOM 872 C CA . TRP A 1 110 ? -10.630 20.860 32.512 1.00 68.25 110 TRP A CA 1
ATOM 873 C C . TRP A 1 110 ? -9.869 22.156 32.230 1.00 68.25 110 TRP A C 1
ATOM 875 O O . TRP A 1 110 ? -9.651 22.924 33.154 1.00 68.25 110 TRP A O 1
ATOM 885 N N . LYS A 1 111 ? -9.463 22.436 30.986 1.00 56.59 111 LYS A N 1
ATOM 886 C CA . LYS A 1 111 ? -8.808 23.716 30.645 1.00 56.59 111 LYS A CA 1
ATOM 887 C C . LYS A 1 111 ? -9.786 24.881 30.404 1.00 56.59 111 LYS A C 1
ATOM 889 O O . LYS A 1 111 ? -9.352 25.936 29.956 1.00 56.59 111 LYS A O 1
ATOM 894 N N . PHE A 1 112 ? -11.077 24.683 30.681 1.00 61.28 112 PHE A N 1
ATOM 895 C CA . PHE A 1 112 ? -12.138 25.689 30.535 1.00 61.28 112 PHE A CA 1
ATOM 896 C C . PHE A 1 112 ? -12.759 26.141 31.873 1.00 61.28 112 PHE A C 1
ATOM 898 O O . PHE A 1 112 ? -13.806 26.784 31.850 1.00 61.28 112 PHE A O 1
ATOM 905 N N . TRP A 1 113 ? -12.133 25.817 33.011 1.00 48.53 113 TRP A N 1
ATOM 906 C CA . TRP A 1 113 ? -12.515 26.306 34.341 1.00 48.53 113 TRP A CA 1
ATOM 907 C C . TRP A 1 113 ? -11.359 27.056 34.995 1.00 48.53 113 TRP A C 1
ATOM 909 O O . TRP A 1 113 ? -10.211 26.569 34.873 1.00 48.53 113 TRP A O 1
#

Secondary structure (DSSP, 8-state):
--PPP-SPEEETTEEEETTEEEEEETTTEEEEEE--TT--HHHHHHHHHHHHHHH-SEEEEE--HHHHHHHHHHHHTTSEEEEEEEETTEEEEEEEEE-SSPPPP---GGGG-

Foldseek 3Di:
DPFDQLQWDDDPQWTDRPQWIWHDDPDFEIETEAPDQPDDLVSVLSVVVSCCRRRVGWYKYWDDPRVCVNVVVCVVQVQWDWDWDDDPPTTITTTPDGDPDRPPDPDPPVVVD

Solvent-accessible surface area (backbone atoms only — not comparable to full-atom values): 6557 Å² total; per-residue (Å²): 132,90,54,65,86,53,66,66,45,82,58,86,88,33,32,34,37,91,68,26,36,28,29,81,45,84,94,58,30,38,33,35,66,41,50,47,92,84,56,47,59,67,55,51,52,48,48,53,52,28,47,45,66,33,67,70,38,48,42,33,33,40,72,41,79,71,38,44,62,39,53,50,54,30,40,76,50,57,28,39,42,70,43,86,41,76,62,89,94,46,50,34,35,37,57,74,47,78,39,97,59,64,74,77,76,81,72,67,81,72,81,80,113

Radius of gyration: 15.85 Å; Cα contacts (8 Å, |Δi|>4): 178; chains: 1; bounding box: 26×45×54 Å

Organism: NCBI:txid2605748

Sequence (113 aa):
MSGEYHGWDEEGDHWRFADVVGRPHGESVFLIEDFGGETSPRQALSAIMSAMAQFQERIEVVKSDCNTRLIEKLKEASMLRVADIHLGDDEYWGILGVQTKSPPKKQPWWKFW

Mean predicted aligned error: 7.08 Å

Nearest PDB structures (foldseek):
  4m85-assembly4_D  TM=4.728E-01  e=6.479E-02  Staphylococcus aureus subsp. aureus Mu50
  2pjd-assembly1_A  TM=5.276E-01  e=9.566E-01  Escherichia coli
  3k8x-assembly1_A  TM=6.122E-01  e=2.159E+00  Saccharomyces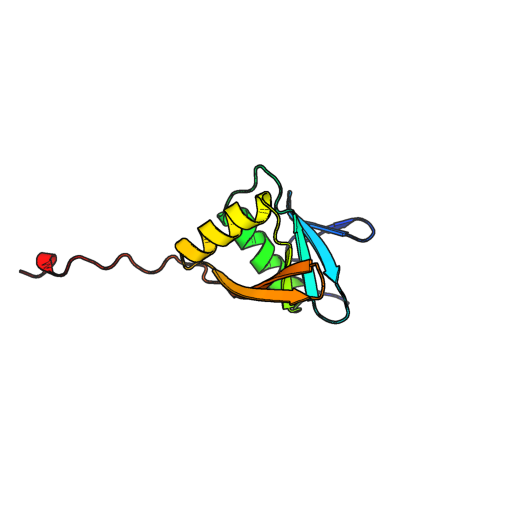 cerevisiae
  1uys-assembly1_A  TM=3.616E-01  e=1.308E+00  Saccharomyces cerevisiae
  3tvw-assembly1_A  TM=3.014E-01  e=1.084E+00  Saccharomyces cerevisiae S288C

pLDDT: mean 87.11, std 12.15, range [45.12, 96.81]